Protein AF-A0A480BTX8-F1 (afdb_monomer_lite)

pLDDT: mean 80.26, std 16.27, range [34.62, 94.62]

Sequence (151 aa):
GHALRQLVEQDDPASALALDLAGGAPLRARDLLAQDVGAVWQTVCQGLAGLLGGASDPLSLARECVKLPPDTLATTLHGWLRQALRRASGQPGDTAVAAAAPARLQAFAQELDQFLRLQEHPLARELALQRLFYPLWAGNTTPFSAKPEQS

Secondary structure (DSSP, 8-state):
--HHHHTSSS--HHHHHHHHHTTT-HHHHHHHHTTTHHHHHHHHHHHHHHHHHTSS-HHHHHHHHTTS-HHHHHHHHHHHHHHHHHHHTT-S--HHHHHS-HHHHHHHHHHHHHHHHHTT-HHHHHHHHHHHHHHHHHTTS----------

Foldseek 3Di:
DPVVVVLVPPPDVLLVVLCVLVVNDNVSSVVLVVQVLVVLLVLVVVQLLCLLVVNHAQLVSLVVLLPGDLVSNLSSLVSVLVVLVVVCVPDDDDVSSVPPDPVLSVLLVVLSVVLVVCVVPSVCNSVSSSSSSCSSNVVPPDPPPPDPPDD

Structure (mmCIF, N/CA/C/O backbone):
data_AF-A0A480BTX8-F1
#
_entry.id   AF-A0A480BTX8-F1
#
loop_
_atom_site.group_PDB
_atom_site.id
_atom_site.type_symbol
_atom_site.label_atom_id
_atom_site.label_alt_id
_atom_site.label_comp_id
_atom_site.label_asym_id
_atom_site.label_entity_id
_atom_site.label_seq_id
_atom_site.pdbx_PDB_ins_code
_atom_site.Cartn_x
_atom_site.Cartn_y
_atom_site.Cartn_z
_atom_site.occupancy
_atom_site.B_iso_or_equiv
_atom_site.auth_seq_id
_atom_site.auth_comp_id
_atom_site.auth_asym_id
_atom_site.auth_atom_id
_atom_site.pdbx_PDB_model_num
ATOM 1 N N . GLY A 1 1 ? -0.916 -1.500 -35.949 1.00 45.34 1 GLY A N 1
ATOM 2 C CA . GLY A 1 1 ? -2.356 -1.413 -35.632 1.00 45.34 1 GLY A CA 1
ATOM 3 C C . GLY A 1 1 ? -2.975 -2.703 -35.106 1.00 45.34 1 GLY A C 1
ATOM 4 O O . GLY A 1 1 ? -3.926 -2.600 -34.351 1.00 45.34 1 GLY A O 1
ATOM 5 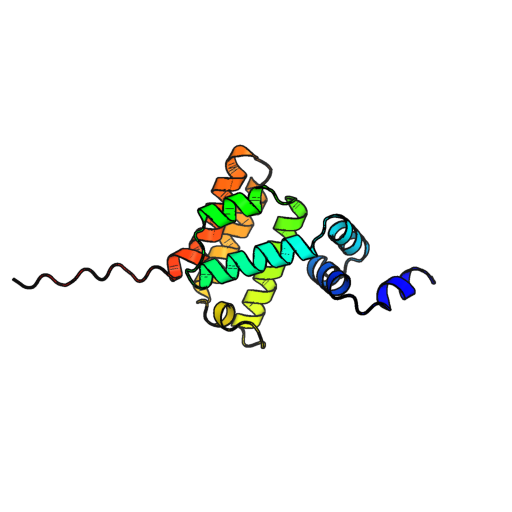N N . HIS A 1 2 ? -2.469 -3.897 -35.449 1.00 34.62 2 HIS A N 1
ATOM 6 C CA . HIS A 1 2 ? -3.099 -5.167 -35.040 1.00 34.62 2 HIS A CA 1
ATOM 7 C C . HIS A 1 2 ? -2.589 -5.768 -33.716 1.00 34.62 2 HIS A C 1
ATOM 9 O O . HIS A 1 2 ? -3.377 -6.355 -32.985 1.00 34.62 2 HIS A O 1
ATOM 15 N N . ALA A 1 3 ? -1.320 -5.555 -33.348 1.00 46.22 3 ALA A N 1
ATOM 16 C CA . ALA A 1 3 ? -0.750 -6.105 -32.109 1.00 46.22 3 ALA A CA 1
ATOM 17 C C . ALA A 1 3 ? -1.305 -5.458 -30.822 1.00 46.22 3 ALA A C 1
ATOM 19 O O . ALA A 1 3 ? -1.362 -6.098 -29.780 1.00 46.22 3 ALA A O 1
ATOM 20 N N . LEU A 1 4 ? -1.757 -4.198 -30.896 1.00 46.84 4 LEU A N 1
ATOM 21 C CA . LEU A 1 4 ? -2.313 -3.487 -29.737 1.00 46.84 4 LEU A CA 1
ATOM 22 C C . LEU A 1 4 ? -3.716 -3.987 -29.356 1.00 46.84 4 LEU A C 1
ATOM 24 O O . LEU A 1 4 ? -4.131 -3.821 -28.218 1.00 46.84 4 LEU A O 1
ATOM 28 N N . ARG A 1 5 ? -4.442 -4.585 -30.311 1.00 43.38 5 ARG A N 1
ATOM 29 C CA . ARG A 1 5 ? -5.804 -5.093 -30.101 1.00 43.38 5 ARG A CA 1
ATOM 30 C C . ARG A 1 5 ? -5.802 -6.472 -29.437 1.00 43.38 5 ARG A C 1
ATOM 32 O O . ARG A 1 5 ? -6.635 -6.719 -28.581 1.00 43.38 5 ARG A O 1
ATOM 39 N N . GLN A 1 6 ? -4.810 -7.310 -29.743 1.00 42.66 6 GLN A N 1
ATOM 40 C CA . GLN A 1 6 ? -4.695 -8.647 -29.149 1.00 42.66 6 GLN A CA 1
ATOM 41 C C . GLN A 1 6 ? -4.224 -8.645 -27.687 1.00 42.66 6 GLN A C 1
ATOM 43 O O . GLN A 1 6 ? -4.546 -9.570 -26.955 1.00 42.66 6 GLN A O 1
ATOM 48 N N . LEU A 1 7 ? -3.532 -7.594 -27.232 1.00 46.31 7 LEU A N 1
ATOM 49 C CA . LEU A 1 7 ? -3.213 -7.401 -25.807 1.00 46.31 7 LEU A CA 1
ATOM 50 C C . LEU A 1 7 ? -4.441 -7.031 -24.956 1.00 46.31 7 LEU A C 1
ATOM 52 O O . LEU A 1 7 ? -4.367 -7.085 -23.736 1.00 46.31 7 LEU A O 1
ATOM 56 N N . VAL A 1 8 ? -5.553 -6.640 -25.590 1.00 46.44 8 VAL A N 1
ATOM 57 C CA . VAL A 1 8 ? -6.795 -6.203 -24.927 1.00 46.44 8 VAL A CA 1
ATOM 58 C C . VAL A 1 8 ? -7.873 -7.303 -24.945 1.00 46.44 8 VAL A C 1
ATOM 60 O O . VAL A 1 8 ? -8.887 -7.172 -24.272 1.00 46.44 8 VAL A O 1
ATOM 63 N N . GLU A 1 9 ? -7.663 -8.406 -25.674 1.00 43.12 9 GLU A N 1
ATOM 64 C CA . GLU A 1 9 ? -8.647 -9.495 -25.837 1.00 43.12 9 GLU A CA 1
ATOM 65 C C . GLU A 1 9 ? -8.430 -10.706 -24.914 1.00 43.12 9 GLU A C 1
ATOM 67 O O . GLU A 1 9 ? -9.194 -11.668 -24.980 1.00 43.12 9 GLU A O 1
ATOM 72 N N . GLN A 1 10 ? -7.441 -10.671 -24.020 1.00 48.19 10 GLN A N 1
ATOM 73 C CA . GLN A 1 10 ? -7.417 -11.589 -22.884 1.00 48.19 10 GLN A CA 1
ATOM 74 C C . GLN A 1 10 ? -7.996 -10.859 -21.678 1.00 48.19 10 GLN A C 1
ATOM 76 O O . GLN A 1 10 ? -7.445 -9.853 -21.237 1.00 48.19 10 GLN A O 1
ATOM 81 N N . ASP A 1 11 ? -9.111 -11.374 -21.163 1.00 61.31 11 ASP A N 1
ATOM 82 C CA . ASP A 1 11 ? -9.719 -11.020 -19.875 1.00 61.31 11 ASP A CA 1
ATOM 83 C C . ASP A 1 11 ? -8.800 -11.484 -18.726 1.00 61.31 11 ASP A C 1
ATOM 85 O O . ASP A 1 11 ? -9.147 -12.312 -17.888 1.00 61.31 11 ASP A O 1
ATOM 89 N N . ASP A 1 12 ? -7.541 -11.050 -18.782 1.00 79.69 12 ASP A N 1
ATOM 90 C CA . ASP A 1 12 ? -6.505 -11.381 -17.828 1.00 79.69 12 ASP A CA 1
ATOM 91 C C . ASP A 1 12 ? -6.574 -10.361 -16.681 1.00 79.69 12 ASP A C 1
ATOM 93 O O . ASP A 1 12 ? -6.312 -9.165 -16.883 1.00 79.69 12 ASP A O 1
ATOM 97 N N . PRO A 1 13 ? -6.924 -10.798 -15.459 1.00 82.56 13 PRO A N 1
ATOM 98 C CA . PRO A 1 13 ? -7.100 -9.896 -14.328 1.00 82.56 13 PRO A CA 1
ATOM 99 C C . PRO A 1 13 ? -5.804 -9.161 -13.963 1.00 82.56 13 PRO A C 1
ATOM 101 O O . PRO A 1 13 ? -5.864 -8.039 -13.454 1.00 82.56 13 PRO A O 1
ATOM 104 N N . ALA A 1 14 ? -4.633 -9.745 -14.249 1.00 85.88 14 ALA A N 1
ATOM 105 C CA . ALA A 1 14 ? -3.346 -9.095 -14.017 1.00 85.88 14 ALA A CA 1
ATOM 106 C C . ALA A 1 14 ? -3.117 -7.924 -14.985 1.00 85.88 14 ALA A C 1
ATOM 108 O O . ALA A 1 14 ? -2.674 -6.855 -14.562 1.00 85.88 14 ALA A O 1
ATOM 109 N N . SER A 1 15 ? -3.487 -8.076 -16.257 1.00 86.75 15 SER A N 1
ATOM 110 C CA . SER A 1 15 ? -3.420 -7.016 -17.268 1.00 86.75 15 SER A CA 1
ATOM 111 C C . SER A 1 15 ? -4.378 -5.859 -16.965 1.00 86.75 15 SER A C 1
ATOM 113 O O . SER A 1 15 ? -3.984 -4.691 -17.043 1.00 86.75 15 SER A O 1
ATOM 115 N N . ALA A 1 16 ? -5.609 -6.163 -16.539 1.00 89.31 16 ALA A N 1
ATOM 116 C CA . ALA A 1 16 ? -6.569 -5.153 -16.091 1.00 89.31 16 ALA A CA 1
ATOM 117 C C . ALA A 1 16 ? -6.068 -4.386 -14.851 1.00 89.31 16 ALA A C 1
ATOM 119 O O . ALA A 1 16 ? -6.131 -3.153 -14.811 1.00 89.31 16 ALA A O 1
ATOM 120 N N . LEU A 1 17 ? -5.512 -5.099 -13.864 1.00 88.81 17 LEU A N 1
ATOM 121 C CA . LEU A 1 17 ? -4.896 -4.501 -12.679 1.00 88.81 17 LEU A CA 1
ATOM 122 C C . LEU A 1 17 ? -3.715 -3.599 -13.055 1.00 88.81 17 LEU A C 1
ATOM 124 O O . LEU A 1 17 ? -3.653 -2.451 -12.615 1.00 88.81 17 LEU A O 1
ATOM 128 N N . ALA A 1 18 ? -2.791 -4.093 -13.880 1.00 90.94 18 ALA A N 1
ATOM 129 C CA . ALA A 1 18 ? -1.621 -3.337 -14.310 1.00 90.94 18 ALA A CA 1
ATOM 130 C C . ALA A 1 18 ? -2.021 -2.045 -15.035 1.00 90.94 18 ALA A C 1
ATOM 132 O O . ALA A 1 18 ? -1.411 -0.999 -14.809 1.00 90.94 18 ALA A O 1
ATOM 133 N N . LEU A 1 19 ? -3.076 -2.088 -15.855 1.00 89.38 19 LEU A N 1
ATOM 134 C CA . LEU A 1 19 ? -3.596 -0.913 -16.547 1.00 89.38 19 LEU A CA 1
ATOM 135 C C . LEU A 1 19 ? -4.257 0.093 -15.590 1.00 89.38 19 LEU A C 1
ATOM 137 O O . LEU A 1 19 ? -4.003 1.292 -15.718 1.00 89.38 19 LEU A O 1
ATOM 141 N N . ASP A 1 20 ? -5.048 -0.362 -14.610 1.00 90.31 20 ASP A N 1
ATOM 142 C CA . ASP A 1 20 ? -5.627 0.527 -13.586 1.00 90.31 20 ASP A CA 1
ATOM 143 C C . ASP A 1 20 ? -4.539 1.191 -12.729 1.00 90.31 20 ASP A C 1
ATOM 145 O O . ASP A 1 20 ? -4.612 2.390 -12.436 1.00 90.31 20 ASP A O 1
ATOM 149 N N . LEU A 1 21 ? -3.514 0.432 -12.335 1.00 89.31 21 LEU A N 1
ATOM 150 C CA . LEU A 1 21 ? -2.374 0.928 -11.560 1.00 89.31 21 LEU A CA 1
ATOM 151 C C . LEU A 1 21 ? -1.501 1.897 -12.364 1.00 89.31 21 LEU A C 1
ATOM 153 O O . LEU A 1 21 ? -1.012 2.888 -11.824 1.00 89.31 21 LEU A O 1
ATOM 157 N N . ALA A 1 22 ? -1.355 1.662 -13.667 1.00 89.00 22 ALA A N 1
ATOM 158 C CA . ALA A 1 22 ? -0.661 2.560 -14.583 1.00 89.00 22 ALA A CA 1
ATOM 159 C C . ALA A 1 22 ? -1.482 3.805 -14.974 1.00 89.00 22 ALA A C 1
ATOM 161 O O . ALA A 1 22 ? -1.001 4.615 -15.768 1.00 89.00 22 ALA A O 1
ATOM 162 N N . GLY A 1 23 ? -2.715 3.961 -14.476 1.00 85.75 23 GLY A N 1
ATOM 163 C CA . GLY A 1 23 ? -3.591 5.078 -14.840 1.00 85.75 23 GLY A CA 1
ATOM 164 C C . GLY A 1 23 ? -4.000 5.072 -16.317 1.00 85.75 23 GLY A C 1
ATOM 165 O O . GLY A 1 23 ? -4.184 6.132 -16.907 1.00 85.75 23 GLY A O 1
ATOM 166 N N . GLY A 1 24 ? -4.093 3.891 -16.933 1.00 85.88 24 GLY A N 1
ATOM 167 C CA . GLY A 1 24 ? -4.428 3.728 -18.347 1.00 85.88 24 GLY A CA 1
ATOM 168 C C . GLY A 1 24 ? -3.240 3.812 -19.310 1.00 85.88 24 GLY A C 1
ATOM 169 O O . GLY A 1 24 ? -3.449 3.698 -20.514 1.00 85.88 24 GLY A O 1
ATOM 170 N N . ALA A 1 25 ? -2.003 3.984 -18.824 1.00 88.69 25 ALA A N 1
ATOM 171 C CA . ALA A 1 25 ? -0.805 4.047 -19.666 1.00 88.69 25 ALA A CA 1
ATOM 172 C C . ALA A 1 25 ? -0.305 2.634 -20.064 1.00 88.69 25 ALA A C 1
ATOM 174 O O . ALA A 1 25 ? 0.273 1.941 -19.222 1.00 88.69 25 ALA A O 1
ATOM 175 N N . PRO A 1 26 ? -0.434 2.194 -21.336 1.00 87.25 26 PRO A N 1
ATOM 176 C CA . PRO A 1 26 ? -0.189 0.793 -21.705 1.00 87.25 26 PRO A CA 1
ATOM 177 C C . PRO A 1 26 ? 1.278 0.361 -21.596 1.00 87.25 26 PRO A C 1
ATOM 179 O O . PRO A 1 26 ? 1.566 -0.769 -21.214 1.00 87.25 26 PRO A O 1
ATOM 182 N N . LEU A 1 27 ? 2.219 1.259 -21.910 1.00 89.56 27 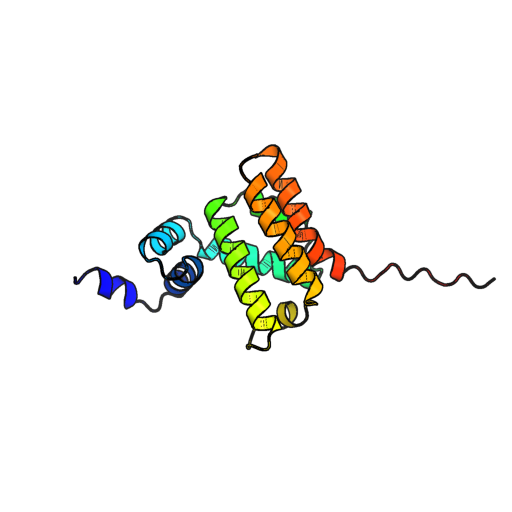LEU A N 1
ATOM 183 C CA . LEU A 1 27 ? 3.653 0.967 -21.789 1.00 89.56 27 LEU A CA 1
ATOM 184 C C . LEU A 1 27 ? 4.045 0.738 -20.327 1.00 89.56 27 LEU A C 1
ATOM 186 O O . LEU A 1 27 ? 4.675 -0.264 -20.011 1.00 89.56 27 LEU A O 1
ATOM 190 N N . ARG A 1 28 ? 3.566 1.605 -19.431 1.00 88.56 28 ARG A N 1
ATOM 191 C CA . ARG A 1 28 ? 3.785 1.469 -17.990 1.00 88.56 28 ARG A CA 1
ATOM 192 C C . ARG A 1 28 ? 3.114 0.211 -17.429 1.00 88.56 28 ARG A C 1
ATOM 194 O O . ARG A 1 28 ? 3.702 -0.456 -16.590 1.00 88.56 28 ARG A O 1
ATOM 201 N N . ALA A 1 29 ? 1.920 -0.145 -17.908 1.00 88.94 29 ALA A N 1
ATOM 202 C CA . ALA A 1 29 ? 1.255 -1.393 -17.525 1.00 88.94 29 ALA A CA 1
ATOM 203 C C . ALA A 1 29 ? 2.097 -2.625 -17.901 1.00 88.94 29 ALA A C 1
ATOM 205 O O . ALA A 1 29 ? 2.256 -3.536 -17.092 1.00 88.94 29 ALA A O 1
ATOM 206 N N . ARG A 1 30 ? 2.708 -2.626 -19.091 1.00 90.25 30 ARG A N 1
ATOM 207 C CA . ARG A 1 30 ? 3.628 -3.691 -19.513 1.00 90.25 30 ARG A CA 1
ATOM 208 C C . ARG A 1 30 ? 4.862 -3.783 -18.609 1.00 90.25 30 ARG A C 1
ATOM 210 O O . ARG A 1 30 ? 5.258 -4.887 -18.248 1.00 90.25 30 ARG A O 1
ATOM 217 N N . ASP A 1 31 ? 5.438 -2.646 -18.222 1.00 92.12 31 ASP A N 1
ATOM 218 C CA . ASP A 1 31 ? 6.603 -2.610 -17.326 1.00 92.12 31 ASP A CA 1
ATOM 219 C C . ASP A 1 31 ? 6.265 -3.115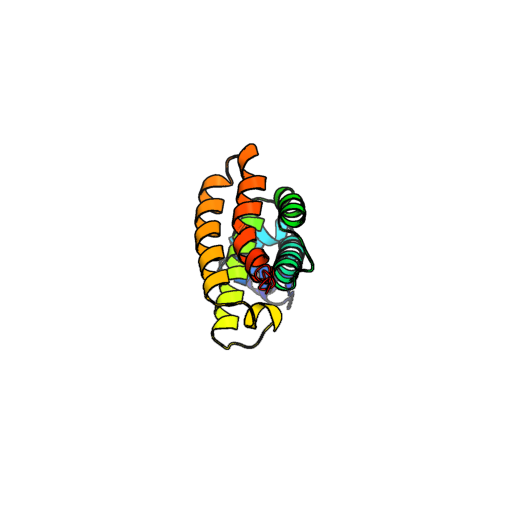 -15.910 1.00 92.12 31 ASP A C 1
ATOM 221 O O . ASP A 1 31 ? 7.109 -3.717 -15.248 1.00 92.12 31 ASP A O 1
ATOM 225 N N . LEU A 1 32 ? 5.025 -2.913 -15.449 1.00 90.62 32 LEU A N 1
ATOM 226 C CA . LEU A 1 32 ? 4.516 -3.462 -14.186 1.00 90.62 32 LEU A CA 1
ATOM 227 C C . LEU A 1 32 ? 4.280 -4.978 -14.266 1.00 90.62 32 LEU A C 1
ATOM 229 O O . LEU A 1 32 ? 4.611 -5.699 -13.328 1.00 90.62 32 LEU A O 1
ATOM 233 N N . LEU A 1 33 ? 3.750 -5.480 -15.386 1.00 91.44 33 LEU A N 1
ATOM 234 C CA . LEU A 1 33 ? 3.589 -6.923 -15.609 1.00 91.44 33 LEU A CA 1
ATOM 235 C C . LEU A 1 33 ? 4.940 -7.649 -15.600 1.00 91.44 33 LEU A C 1
ATOM 237 O O . LEU A 1 33 ? 5.059 -8.714 -15.003 1.00 91.44 33 LEU A O 1
ATOM 241 N N . ALA A 1 34 ? 5.976 -7.043 -16.188 1.00 91.56 34 ALA A N 1
ATOM 242 C CA . ALA A 1 34 ? 7.337 -7.581 -16.156 1.00 91.56 34 ALA A CA 1
ATOM 243 C C . ALA A 1 34 ? 7.936 -7.664 -14.735 1.00 91.56 34 ALA A C 1
ATOM 245 O O . ALA A 1 34 ? 8.898 -8.398 -14.522 1.00 91.56 34 ALA A O 1
ATOM 246 N N . GLN A 1 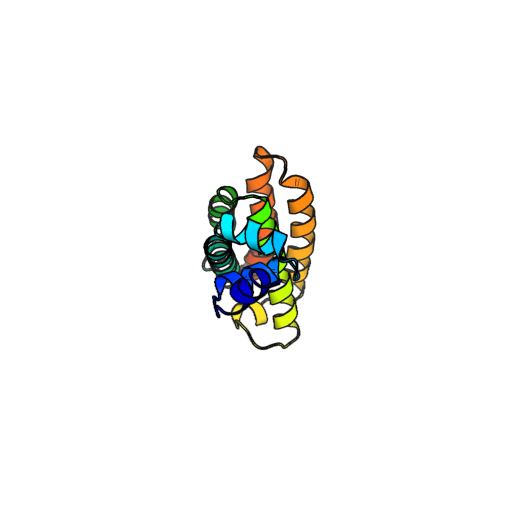35 ? 7.374 -6.925 -13.774 1.00 89.75 35 GLN A N 1
ATOM 247 C CA . GLN A 1 35 ? 7.792 -6.889 -12.369 1.00 89.75 35 GLN A CA 1
ATOM 248 C C . GLN A 1 35 ? 6.864 -7.684 -11.437 1.00 89.75 35 GLN A C 1
ATOM 250 O O . GLN A 1 35 ? 6.949 -7.526 -10.221 1.00 89.75 35 GLN A O 1
ATOM 255 N N . ASP A 1 36 ? 5.975 -8.511 -11.993 1.00 89.62 36 ASP A N 1
ATOM 256 C CA . ASP A 1 36 ? 4.989 -9.297 -11.243 1.00 89.62 36 ASP A CA 1
ATOM 257 C C . ASP A 1 36 ? 4.145 -8.444 -10.276 1.00 89.62 36 ASP A C 1
ATOM 259 O O . ASP A 1 36 ? 3.987 -8.717 -9.081 1.00 89.62 36 ASP A O 1
ATOM 263 N N . VAL A 1 37 ? 3.578 -7.356 -10.811 1.00 91.44 37 VAL A N 1
ATOM 264 C CA . VAL A 1 37 ? 2.706 -6.449 -10.049 1.00 91.44 37 VAL A CA 1
ATOM 265 C C . VAL A 1 37 ? 1.529 -7.168 -9.379 1.00 91.44 37 VAL A C 1
ATOM 267 O O . VAL A 1 37 ? 1.043 -6.700 -8.353 1.00 91.44 37 VAL A O 1
ATOM 270 N N . GLY A 1 38 ? 1.088 -8.315 -9.908 1.00 91.06 38 GLY A N 1
ATOM 271 C CA . GLY A 1 38 ? 0.045 -9.142 -9.301 1.00 91.06 38 GLY A CA 1
ATOM 272 C C . GLY A 1 38 ? 0.452 -9.684 -7.929 1.00 91.06 38 GLY A C 1
ATOM 273 O O . GLY A 1 38 ? -0.289 -9.508 -6.959 1.00 91.06 38 GLY A O 1
ATOM 274 N N . ALA A 1 39 ? 1.645 -10.275 -7.817 1.00 90.88 39 ALA A N 1
ATOM 275 C CA . ALA A 1 39 ? 2.168 -10.771 -6.544 1.00 90.88 39 ALA A CA 1
ATOM 276 C C . ALA A 1 39 ? 2.419 -9.633 -5.537 1.00 90.88 39 ALA A C 1
ATOM 278 O O . ALA A 1 39 ? 2.079 -9.749 -4.352 1.00 90.88 39 ALA A O 1
ATOM 279 N N . VAL A 1 40 ? 2.948 -8.497 -6.013 1.00 93.06 40 VAL A N 1
ATOM 280 C CA . VAL A 1 40 ? 3.144 -7.294 -5.183 1.00 93.06 40 VAL A CA 1
ATOM 281 C C . VAL A 1 40 ? 1.800 -6.773 -4.668 1.00 93.06 40 VAL A C 1
ATOM 283 O O . VAL A 1 40 ? 1.656 -6.500 -3.476 1.00 93.06 40 VAL A O 1
ATOM 286 N N . TRP A 1 41 ? 0.794 -6.695 -5.539 1.00 93.94 41 TRP A N 1
ATOM 287 C CA . TRP A 1 41 ? -0.560 -6.274 -5.192 1.00 93.94 41 TRP A CA 1
ATOM 288 C C . TRP A 1 41 ? -1.195 -7.162 -4.126 1.00 93.94 41 TRP A C 1
ATOM 290 O O . TRP A 1 41 ? -1.733 -6.638 -3.149 1.00 93.94 41 TRP A O 1
ATOM 300 N N . GLN A 1 42 ? -1.103 -8.486 -4.271 1.00 91.75 42 GLN A N 1
ATOM 301 C CA . GLN A 1 42 ? -1.629 -9.429 -3.282 1.00 91.75 42 GLN A CA 1
ATOM 302 C C . GLN A 1 42 ? -0.955 -9.251 -1.919 1.00 91.75 42 GLN A C 1
ATOM 304 O O . GLN A 1 42 ? -1.649 -9.097 -0.914 1.00 91.75 42 GLN A O 1
ATOM 309 N N . THR A 1 43 ? 0.379 -9.187 -1.902 1.00 92.38 43 THR A N 1
ATOM 310 C CA . THR A 1 43 ? 1.172 -8.990 -0.678 1.00 92.38 43 THR A CA 1
ATOM 311 C C . THR A 1 43 ? 0.770 -7.708 0.048 1.00 92.38 43 THR A C 1
ATOM 313 O O . THR A 1 43 ? 0.479 -7.723 1.245 1.00 92.38 43 THR A O 1
ATOM 316 N N . VAL A 1 44 ? 0.701 -6.593 -0.686 1.00 92.69 44 VAL A N 1
ATOM 317 C CA . VAL A 1 44 ? 0.344 -5.287 -0.123 1.00 92.69 44 VAL A CA 1
ATOM 318 C C . VAL A 1 44 ? -1.101 -5.288 0.374 1.00 92.69 44 VAL A C 1
ATOM 320 O O . VAL A 1 44 ? -1.351 -4.885 1.506 1.00 92.69 44 VAL A O 1
ATOM 323 N N . CYS A 1 45 ? -2.059 -5.774 -0.418 1.00 91.31 45 CYS A N 1
ATOM 324 C CA . CYS A 1 45 ? -3.466 -5.785 -0.012 1.00 91.31 45 CYS A CA 1
ATOM 325 C C . CYS A 1 45 ? -3.701 -6.643 1.232 1.00 91.31 45 CYS A C 1
ATOM 327 O O . CYS A 1 45 ? -4.376 -6.190 2.155 1.00 91.31 45 CYS A O 1
ATOM 329 N N . GLN A 1 46 ? -3.125 -7.847 1.275 1.00 90.88 46 GLN A N 1
ATOM 330 C CA . GLN A 1 46 ? -3.250 -8.743 2.420 1.00 90.88 46 GLN A CA 1
ATOM 331 C C . GLN A 1 46 ? -2.621 -8.132 3.674 1.00 90.88 46 GLN A C 1
ATOM 333 O O . GLN A 1 46 ? -3.245 -8.132 4.733 1.00 90.88 46 GLN A O 1
ATOM 338 N N . GLY A 1 47 ? -1.418 -7.566 3.553 1.00 91.75 47 GLY A N 1
ATOM 339 C CA . GLY A 1 47 ? -0.734 -6.918 4.667 1.00 91.75 47 GLY A CA 1
ATOM 340 C C . GLY A 1 47 ? -1.509 -5.725 5.221 1.00 91.75 47 GLY A C 1
ATOM 341 O O . GLY A 1 47 ? -1.725 -5.630 6.427 1.00 91.75 47 GLY A O 1
ATOM 342 N N . LEU A 1 48 ? -1.983 -4.832 4.349 1.00 92.81 48 LEU A N 1
ATOM 343 C CA . LEU A 1 48 ? -2.737 -3.644 4.757 1.00 92.81 48 LEU A CA 1
ATOM 344 C C . LEU A 1 48 ? -4.106 -4.002 5.357 1.00 92.81 48 LEU A C 1
ATOM 346 O O . LEU A 1 48 ? -4.512 -3.394 6.348 1.00 92.81 48 LEU A O 1
ATOM 350 N N . ALA A 1 49 ? -4.796 -5.011 4.814 1.00 88.81 49 ALA A N 1
ATOM 351 C CA . ALA A 1 49 ? -6.012 -5.549 5.422 1.00 88.81 49 ALA A CA 1
ATOM 352 C C . ALA A 1 49 ? -5.723 -6.175 6.797 1.00 88.81 49 ALA A C 1
ATOM 354 O O . ALA A 1 49 ? -6.477 -5.958 7.743 1.00 88.81 49 ALA A O 1
ATOM 355 N N . GLY A 1 50 ? -4.597 -6.879 6.938 1.00 89.31 50 GLY A N 1
ATOM 356 C CA . GLY A 1 50 ? -4.120 -7.417 8.210 1.00 89.31 50 GLY A CA 1
ATOM 357 C C . GLY A 1 50 ? -3.849 -6.332 9.255 1.00 89.31 50 GLY A C 1
ATOM 358 O O . GLY A 1 50 ? -4.255 -6.494 10.404 1.00 89.31 50 GLY A O 1
ATOM 359 N N . LEU A 1 51 ? -3.249 -5.198 8.874 1.00 90.38 51 LEU A N 1
ATOM 360 C CA . LEU A 1 51 ? -3.053 -4.051 9.775 1.00 90.38 51 LEU A CA 1
ATOM 361 C C . LEU A 1 51 ? -4.390 -3.454 10.230 1.00 90.38 51 LEU A C 1
ATOM 363 O O . LEU A 1 51 ? -4.600 -3.238 11.424 1.00 90.38 51 LEU A O 1
ATOM 367 N N . LEU A 1 52 ? -5.312 -3.244 9.287 1.00 87.81 52 LEU A N 1
ATOM 368 C CA . LEU A 1 52 ? -6.657 -2.733 9.566 1.00 87.81 52 LEU A CA 1
ATOM 369 C C . LEU A 1 52 ? -7.503 -3.704 10.401 1.00 87.81 52 LEU A C 1
ATOM 371 O O . LEU A 1 52 ? -8.375 -3.266 11.145 1.00 87.81 52 LEU A O 1
ATOM 375 N N . GLY A 1 53 ? -7.250 -5.009 10.298 1.00 84.75 53 GLY A N 1
ATOM 376 C CA . GLY A 1 53 ? -7.889 -6.058 11.096 1.00 84.75 53 GLY A CA 1
ATOM 377 C C . GLY A 1 53 ? -7.163 -6.390 12.405 1.00 84.75 53 GLY A C 1
ATOM 378 O O . GLY A 1 53 ? -7.698 -7.136 13.217 1.00 84.75 53 GLY A O 1
ATOM 379 N N . GLY A 1 54 ? -5.965 -5.840 12.641 1.00 84.44 54 GLY A N 1
ATOM 380 C CA . GLY A 1 54 ? -5.136 -6.133 13.819 1.00 84.44 54 GLY A CA 1
ATOM 381 C C . GLY A 1 54 ? -4.464 -7.511 13.786 1.00 84.44 54 GLY A C 1
ATOM 382 O O . GLY A 1 54 ? -3.914 -7.946 14.791 1.00 84.44 54 GLY A O 1
ATOM 383 N N . ALA A 1 55 ? -4.503 -8.195 12.641 1.00 85.88 55 ALA A N 1
ATOM 384 C CA . ALA A 1 55 ? -3.909 -9.512 12.415 1.00 85.88 55 ALA A CA 1
ATOM 385 C C . ALA A 1 55 ? -2.445 -9.443 11.943 1.00 85.88 55 ALA A C 1
ATOM 387 O O . ALA A 1 55 ? -1.784 -10.472 11.812 1.00 85.88 55 ALA A O 1
ATOM 388 N N . SER A 1 56 ? -1.932 -8.247 11.651 1.00 87.88 56 SER A N 1
ATOM 389 C CA . SER A 1 56 ? -0.544 -8.023 11.237 1.00 87.88 56 SER A CA 1
ATOM 390 C C . SER A 1 56 ? 0.062 -6.854 12.001 1.00 87.88 56 SER A C 1
ATOM 392 O O . SER A 1 56 ? -0.642 -5.906 12.352 1.00 87.88 56 SER A O 1
ATOM 394 N N . ASP A 1 57 ? 1.370 -6.916 12.251 1.00 89.25 57 ASP A N 1
ATOM 395 C CA . ASP A 1 57 ? 2.131 -5.817 12.835 1.00 89.25 57 ASP A CA 1
ATOM 396 C C . ASP A 1 57 ? 2.868 -4.997 11.748 1.00 89.25 57 ASP A C 1
ATOM 398 O O . ASP A 1 57 ? 3.261 -5.545 10.709 1.00 89.25 57 ASP A O 1
ATOM 402 N N . PRO A 1 58 ? 3.074 -3.681 11.958 1.00 90.94 58 PRO A N 1
ATOM 403 C CA . PRO A 1 58 ? 3.712 -2.805 10.972 1.00 90.94 58 PRO A CA 1
ATOM 404 C C . PRO A 1 58 ? 5.147 -3.196 10.615 1.00 90.94 58 PRO A C 1
ATOM 406 O O . PRO A 1 58 ? 5.579 -2.963 9.486 1.00 90.94 58 PRO A O 1
ATOM 409 N N . LEU A 1 59 ? 5.896 -3.765 11.565 1.00 91.88 59 LEU A N 1
ATOM 410 C CA . LEU A 1 59 ? 7.305 -4.104 11.382 1.00 91.88 59 LEU A CA 1
ATOM 411 C C . LEU A 1 59 ? 7.461 -5.313 10.458 1.00 91.88 59 LEU A C 1
ATOM 413 O O . LEU A 1 59 ? 8.260 -5.268 9.522 1.00 91.88 59 LEU A O 1
ATOM 417 N N . SER A 1 60 ? 6.677 -6.367 10.677 1.00 91.50 60 SER A N 1
ATOM 418 C CA . SER A 1 60 ? 6.663 -7.543 9.809 1.00 91.50 60 SER A CA 1
ATOM 419 C C . SER A 1 60 ? 6.262 -7.170 8.385 1.00 91.50 60 SER A C 1
ATOM 421 O O . SER A 1 60 ? 6.954 -7.551 7.443 1.00 91.50 60 SER A O 1
ATOM 423 N N . LEU A 1 61 ? 5.220 -6.345 8.207 1.00 93.19 61 LEU A N 1
ATOM 424 C CA . LEU A 1 61 ? 4.837 -5.893 6.867 1.00 93.19 61 LEU A CA 1
ATOM 425 C C . LEU A 1 61 ? 5.920 -5.019 6.213 1.00 93.19 61 LEU A C 1
ATOM 427 O O . LEU A 1 61 ? 6.189 -5.168 5.024 1.00 93.19 61 LEU A O 1
ATOM 431 N N . ALA A 1 62 ? 6.576 -4.131 6.966 1.00 93.00 62 ALA A N 1
ATOM 432 C CA . ALA A 1 62 ? 7.680 -3.319 6.449 1.00 93.00 62 ALA A CA 1
ATOM 433 C C . ALA A 1 62 ? 8.847 -4.175 5.937 1.00 93.00 62 ALA A C 1
ATOM 435 O O . ALA A 1 62 ? 9.384 -3.892 4.864 1.00 93.00 62 ALA A O 1
ATOM 436 N N . ARG A 1 63 ? 9.193 -5.249 6.653 1.00 92.25 63 ARG A N 1
ATOM 437 C CA . ARG A 1 63 ? 10.243 -6.199 6.252 1.00 92.25 63 ARG A CA 1
ATOM 438 C C . ARG A 1 63 ? 9.890 -7.005 5.008 1.00 92.25 63 ARG A C 1
ATOM 440 O O . ARG A 1 63 ? 10.784 -7.331 4.234 1.00 92.25 63 ARG A O 1
ATOM 447 N N . GLU A 1 64 ? 8.620 -7.322 4.791 1.00 92.50 64 GLU A N 1
ATOM 448 C CA . GLU A 1 64 ? 8.196 -7.949 3.536 1.00 92.50 64 GLU A CA 1
ATOM 449 C C . GLU A 1 64 ? 8.225 -6.936 2.387 1.00 92.50 64 GLU A C 1
ATOM 451 O O . GLU A 1 64 ? 8.820 -7.189 1.341 1.00 92.50 64 GLU A O 1
ATOM 456 N N . CYS A 1 65 ? 7.695 -5.733 2.609 1.00 91.75 65 CYS A N 1
ATOM 457 C CA . CYS A 1 65 ? 7.633 -4.682 1.597 1.00 91.75 65 CYS A CA 1
ATOM 458 C C . CYS A 1 65 ? 9.012 -4.148 1.170 1.00 91.75 65 CYS A C 1
ATOM 460 O O . CYS A 1 65 ? 9.180 -3.764 0.012 1.00 91.75 65 CYS A O 1
ATOM 462 N N . VAL A 1 66 ? 10.024 -4.134 2.047 1.00 91.31 66 VAL A N 1
ATOM 463 C CA . VAL A 1 66 ? 11.371 -3.649 1.683 1.00 91.31 66 VAL A CA 1
ATOM 464 C C . VAL A 1 66 ? 12.047 -4.531 0.625 1.00 91.31 66 VAL A C 1
ATOM 466 O O . VAL A 1 66 ? 12.871 -4.038 -0.145 1.00 91.31 66 VAL A O 1
ATOM 469 N N . LYS A 1 67 ? 11.661 -5.813 0.544 1.00 90.62 67 LYS A N 1
ATOM 470 C CA . LYS A 1 67 ? 12.170 -6.785 -0.439 1.00 90.62 67 LYS A CA 1
ATOM 471 C C . LYS A 1 67 ? 11.583 -6.572 -1.838 1.00 90.62 67 LYS A C 1
ATOM 473 O O . LYS A 1 67 ? 12.124 -7.091 -2.809 1.00 90.62 67 LYS A O 1
ATOM 478 N N . LEU A 1 68 ? 10.477 -5.834 -1.944 1.00 90.56 68 LEU A N 1
ATOM 479 C CA . LEU A 1 68 ? 9.749 -5.633 -3.195 1.00 90.56 68 LEU A CA 1
ATOM 480 C C . LEU A 1 68 ? 10.403 -4.534 -4.054 1.00 90.56 68 LEU A C 1
ATOM 482 O O . LEU A 1 68 ? 11.030 -3.616 -3.500 1.00 90.56 68 LEU A O 1
ATOM 486 N N . PRO A 1 69 ? 10.232 -4.564 -5.392 1.00 89.00 69 PRO A N 1
ATOM 487 C CA . PRO A 1 69 ? 10.715 -3.500 -6.268 1.00 89.00 69 PRO A CA 1
ATOM 488 C C . PRO A 1 69 ? 10.116 -2.142 -5.854 1.00 89.00 69 PRO A C 1
ATOM 490 O O . PRO A 1 69 ? 8.895 -2.052 -5.696 1.00 89.00 69 PRO A O 1
ATOM 493 N N . PRO A 1 70 ? 10.932 -1.089 -5.650 1.00 86.88 70 PRO A N 1
ATOM 494 C CA . PRO A 1 70 ? 10.476 0.173 -5.062 1.00 86.88 70 PRO A CA 1
ATOM 495 C C . PRO A 1 70 ? 9.396 0.865 -5.899 1.00 86.88 70 PRO A C 1
ATOM 497 O O . PRO A 1 70 ? 8.348 1.213 -5.359 1.00 86.88 70 PRO A O 1
ATOM 500 N N . ASP A 1 71 ? 9.586 0.973 -7.216 1.00 87.56 71 ASP A N 1
ATOM 501 C CA . ASP A 1 71 ? 8.617 1.621 -8.110 1.00 87.56 71 ASP A CA 1
ATOM 502 C C . ASP A 1 71 ? 7.279 0.875 -8.176 1.00 87.56 71 ASP A C 1
ATOM 504 O O . ASP A 1 71 ? 6.200 1.484 -8.180 1.00 87.56 71 ASP A O 1
ATOM 508 N N . THR A 1 72 ? 7.337 -0.459 -8.189 1.00 90.31 72 THR A N 1
ATOM 509 C CA . THR A 1 72 ? 6.140 -1.309 -8.200 1.00 90.31 72 THR A CA 1
ATOM 510 C C . THR A 1 72 ? 5.412 -1.228 -6.861 1.00 90.31 72 THR A C 1
ATOM 512 O O . THR A 1 72 ? 4.191 -1.076 -6.842 1.00 90.31 72 THR A O 1
ATOM 515 N N . LEU A 1 73 ? 6.136 -1.228 -5.737 1.00 92.75 73 LEU A N 1
ATOM 516 C CA . LEU A 1 73 ? 5.563 -1.025 -4.406 1.00 92.75 73 LEU A CA 1
ATOM 517 C C . LEU A 1 73 ? 4.885 0.346 -4.287 1.00 92.75 73 LEU A C 1
ATOM 519 O O . LEU A 1 73 ? 3.728 0.415 -3.881 1.00 92.75 73 LEU A O 1
ATOM 523 N N . ALA A 1 74 ? 5.567 1.424 -4.677 1.00 91.25 74 ALA A N 1
ATOM 524 C CA . ALA A 1 74 ? 5.025 2.782 -4.659 1.00 91.25 74 ALA A CA 1
ATOM 525 C C . ALA A 1 74 ? 3.730 2.891 -5.479 1.00 91.25 74 ALA A C 1
ATOM 527 O O . ALA A 1 74 ? 2.714 3.402 -5.000 1.00 91.25 74 ALA A O 1
ATOM 528 N N . THR A 1 75 ? 3.743 2.342 -6.697 1.00 92.31 75 THR A N 1
ATOM 529 C CA . THR A 1 75 ? 2.567 2.300 -7.577 1.00 92.31 75 THR A CA 1
ATOM 530 C C . THR A 1 75 ? 1.418 1.513 -6.933 1.00 92.31 75 THR A C 1
ATOM 532 O O . THR A 1 75 ? 0.266 1.951 -6.956 1.00 92.31 75 THR A O 1
ATOM 535 N N . THR A 1 76 ? 1.730 0.382 -6.301 1.00 93.88 76 THR A N 1
ATOM 536 C CA . THR A 1 76 ? 0.756 -0.486 -5.625 1.00 93.88 76 THR A CA 1
ATOM 537 C C . THR A 1 76 ? 0.128 0.202 -4.409 1.00 93.88 76 THR A C 1
ATOM 539 O O . THR A 1 76 ? -1.093 0.178 -4.261 1.00 93.88 76 THR A O 1
ATOM 542 N N . LEU A 1 77 ? 0.926 0.874 -3.572 1.00 94.62 77 LEU A N 1
ATOM 543 C CA . LEU A 1 77 ? 0.454 1.606 -2.389 1.00 94.62 77 LEU A CA 1
ATOM 544 C C . LEU A 1 77 ? -0.481 2.764 -2.769 1.00 94.62 77 LEU A C 1
ATOM 546 O O . LEU A 1 77 ? -1.543 2.927 -2.163 1.00 94.62 77 LEU A O 1
ATOM 550 N N . HIS A 1 78 ? -0.141 3.526 -3.814 1.00 92.62 78 HIS A N 1
ATOM 551 C CA . HIS A 1 78 ? -1.030 4.555 -4.360 1.00 92.62 78 HIS A CA 1
ATOM 552 C C . HIS A 1 78 ? -2.333 3.971 -4.911 1.00 92.62 78 HIS A C 1
ATOM 554 O O . HIS A 1 78 ? -3.418 4.494 -4.638 1.00 92.62 78 HIS A O 1
ATOM 560 N N . GLY A 1 79 ? -2.237 2.886 -5.684 1.00 91.38 79 GLY A N 1
ATOM 561 C CA . GLY A 1 79 ? -3.397 2.192 -6.237 1.00 91.38 79 GLY A CA 1
ATOM 562 C C . GLY A 1 79 ? -4.343 1.702 -5.145 1.00 91.38 79 GLY A C 1
ATOM 563 O O . GLY A 1 79 ? -5.553 1.938 -5.221 1.00 91.38 79 GLY A O 1
ATOM 564 N N . TRP A 1 80 ? -3.785 1.100 -4.094 1.00 92.62 80 TRP A N 1
ATOM 565 C CA . TRP A 1 80 ? -4.536 0.652 -2.929 1.00 92.62 80 TRP A CA 1
ATOM 566 C C . TRP A 1 80 ? -5.229 1.816 -2.218 1.00 92.62 80 TRP A C 1
ATOM 568 O O . TRP A 1 80 ? -6.438 1.749 -2.006 1.00 92.62 80 TRP A O 1
ATOM 578 N N . LEU A 1 81 ? -4.515 2.910 -1.923 1.00 92.12 81 LEU A N 1
ATOM 579 C CA . LEU A 1 81 ? -5.087 4.079 -1.243 1.00 92.12 81 LEU A CA 1
ATOM 580 C C . LEU A 1 81 ? -6.251 4.680 -2.040 1.00 92.12 81 LEU A C 1
ATOM 582 O O . LEU A 1 81 ? -7.318 4.949 -1.489 1.00 92.12 81 LEU A O 1
ATOM 586 N N . ARG A 1 82 ? -6.081 4.835 -3.356 1.00 89.25 82 ARG A N 1
ATOM 587 C CA . ARG A 1 82 ? -7.137 5.308 -4.260 1.00 89.25 82 ARG A CA 1
ATOM 588 C C . ARG A 1 82 ? -8.372 4.405 -4.193 1.00 89.25 82 ARG A C 1
ATOM 590 O O . ARG A 1 82 ? -9.495 4.904 -4.133 1.00 89.25 82 ARG A O 1
ATOM 597 N N . GLN A 1 83 ? -8.187 3.084 -4.195 1.00 87.00 83 GLN A N 1
ATOM 598 C CA . GLN A 1 83 ? -9.297 2.142 -4.047 1.00 87.00 83 GLN A CA 1
ATOM 599 C C . GLN A 1 83 ? -9.940 2.212 -2.654 1.00 87.00 83 GLN A C 1
ATOM 601 O O . GLN A 1 83 ? -11.165 2.185 -2.557 1.00 87.00 83 GLN A O 1
ATOM 606 N N . ALA A 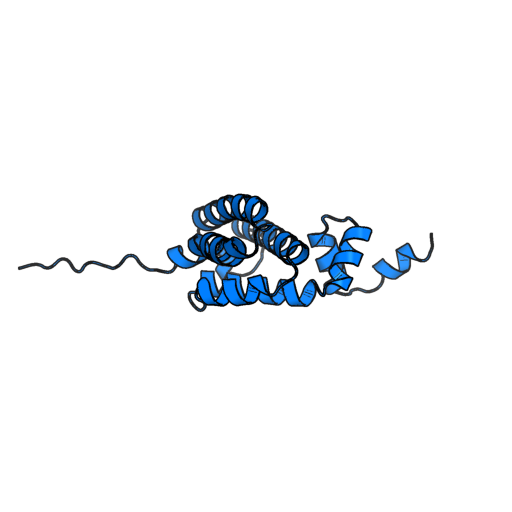1 84 ? -9.144 2.335 -1.592 1.00 87.69 84 ALA A N 1
ATOM 607 C CA . ALA A 1 84 ? -9.625 2.450 -0.220 1.00 87.69 84 ALA A CA 1
ATOM 608 C C . ALA A 1 84 ? -10.497 3.699 -0.022 1.00 87.69 84 ALA A C 1
ATOM 610 O O . ALA A 1 84 ? -11.599 3.597 0.511 1.00 87.69 84 ALA A O 1
ATOM 611 N N . LEU A 1 85 ? -10.065 4.851 -0.543 1.00 85.94 85 LEU A N 1
ATOM 612 C CA . LEU A 1 85 ? -10.834 6.098 -0.498 1.00 85.94 85 LEU A CA 1
ATOM 613 C C . LEU A 1 85 ? -12.158 5.995 -1.270 1.00 85.94 85 LEU A C 1
ATOM 615 O O . LEU A 1 85 ? -13.192 6.437 -0.772 1.00 85.94 85 LEU A O 1
ATOM 619 N N . ARG A 1 86 ? -12.161 5.358 -2.452 1.00 83.69 86 ARG A N 1
ATOM 620 C CA . ARG A 1 86 ? -13.402 5.107 -3.209 1.00 83.69 86 ARG A CA 1
ATOM 621 C C . ARG A 1 86 ? -14.388 4.238 -2.427 1.00 83.69 86 ARG A C 1
ATOM 623 O O . ARG A 1 86 ? -15.576 4.553 -2.387 1.00 83.69 86 ARG A O 1
ATOM 630 N N . ARG A 1 87 ? -13.909 3.185 -1.762 1.00 80.69 87 ARG A N 1
ATOM 631 C CA . ARG A 1 87 ? -14.752 2.319 -0.918 1.00 80.69 87 ARG A CA 1
ATOM 632 C C . ARG A 1 87 ? -15.300 3.068 0.294 1.00 80.69 87 ARG A C 1
ATOM 634 O O . ARG A 1 87 ? -16.496 3.000 0.552 1.00 80.69 87 ARG A O 1
ATOM 641 N N . ALA A 1 88 ? -14.462 3.853 0.972 1.00 78.75 88 ALA A N 1
ATOM 642 C CA . ALA A 1 88 ? -14.884 4.689 2.096 1.00 78.75 88 ALA A CA 1
ATOM 643 C C . ALA A 1 88 ? -15.957 5.726 1.701 1.00 78.75 88 ALA A C 1
ATOM 645 O O . ALA A 1 88 ? -16.786 6.094 2.526 1.00 78.75 88 ALA A O 1
ATOM 646 N N . SER A 1 89 ? -15.994 6.157 0.432 1.00 77.12 89 SER A N 1
ATOM 647 C CA . SER A 1 89 ? -17.061 7.016 -0.110 1.00 77.12 89 SER A CA 1
ATOM 648 C C . SER A 1 89 ? -18.369 6.292 -0.485 1.00 77.12 89 SER A C 1
ATOM 650 O O . SER A 1 89 ? -19.265 6.920 -1.043 1.00 77.12 89 SER A O 1
ATOM 652 N N . GLY A 1 90 ? -18.508 4.995 -0.184 1.00 69.75 90 GLY A N 1
ATOM 653 C CA . GLY A 1 90 ? -19.747 4.231 -0.389 1.00 69.75 90 GLY A CA 1
ATOM 654 C C . GLY A 1 90 ? -19.803 3.393 -1.670 1.00 69.75 90 GLY A C 1
ATOM 655 O O . GLY A 1 90 ? -20.872 2.902 -2.026 1.00 69.75 90 GLY A O 1
ATOM 656 N N . GLN A 1 91 ? -18.678 3.200 -2.368 1.00 66.88 91 GLN A N 1
ATOM 657 C CA . GLN A 1 91 ? -18.610 2.209 -3.448 1.00 66.88 91 GLN A CA 1
ATOM 658 C C . GLN A 1 91 ? -18.443 0.785 -2.879 1.00 66.88 91 GLN A C 1
ATOM 660 O O . GLN A 1 91 ? -17.716 0.611 -1.898 1.00 66.88 91 GLN A O 1
ATOM 665 N N . PRO A 1 92 ? -19.072 -0.244 -3.482 1.00 58.53 92 PRO A N 1
ATOM 666 C CA . PRO A 1 92 ? -18.998 -1.621 -2.988 1.00 58.53 92 PRO A CA 1
ATOM 667 C C . PRO A 1 92 ? -17.549 -2.147 -2.924 1.00 58.53 92 PRO A C 1
ATOM 669 O O . PRO A 1 92 ? -16.753 -1.921 -3.838 1.00 58.53 92 PRO A O 1
ATOM 672 N N . GLY A 1 93 ? -17.198 -2.857 -1.842 1.00 60.78 93 GLY A N 1
ATOM 673 C CA . GLY A 1 93 ? -15.856 -3.409 -1.618 1.00 60.78 93 GLY A CA 1
ATOM 674 C C . GLY A 1 93 ? -15.650 -4.038 -0.231 1.00 60.78 93 GLY A C 1
ATOM 675 O O . GLY A 1 93 ? -16.608 -4.242 0.509 1.00 60.78 93 GLY A O 1
ATOM 676 N N . ASP A 1 94 ? -14.390 -4.352 0.094 1.00 58.81 94 ASP A N 1
ATOM 677 C CA . ASP A 1 94 ? -13.953 -5.014 1.336 1.00 58.81 94 ASP A CA 1
ATOM 678 C C . ASP A 1 94 ? -14.403 -4.258 2.604 1.00 58.81 94 ASP A C 1
ATOM 680 O O . ASP A 1 94 ? -14.129 -3.061 2.764 1.00 58.81 94 ASP A O 1
ATOM 684 N N . THR A 1 95 ? -15.099 -4.960 3.502 1.00 61.97 95 THR A N 1
ATOM 685 C CA . THR A 1 95 ? -15.749 -4.389 4.690 1.00 61.97 95 THR A CA 1
ATOM 686 C C . THR A 1 95 ? -14.749 -3.851 5.704 1.00 61.97 95 THR A C 1
ATOM 688 O O . THR A 1 95 ? -15.051 -2.862 6.366 1.00 61.97 95 THR A O 1
ATOM 691 N N . ALA A 1 96 ? -13.545 -4.427 5.798 1.00 62.59 96 ALA A N 1
ATOM 692 C CA . ALA A 1 96 ? -12.509 -3.949 6.717 1.00 62.59 96 ALA A CA 1
ATOM 693 C C . ALA A 1 96 ? -11.959 -2.575 6.298 1.00 62.59 96 ALA A C 1
ATOM 695 O O . ALA A 1 96 ? -11.725 -1.702 7.133 1.00 62.59 96 ALA A O 1
ATOM 696 N N . VAL A 1 97 ? -11.805 -2.355 4.990 1.00 66.00 97 VAL A N 1
ATOM 697 C CA . VAL A 1 97 ? -11.360 -1.070 4.431 1.00 66.00 97 VAL A CA 1
ATOM 698 C C . VAL A 1 97 ? -12.481 -0.033 4.488 1.00 66.00 97 VAL A C 1
ATOM 700 O O . VAL A 1 97 ? -12.217 1.129 4.780 1.00 66.00 97 VAL A O 1
ATOM 703 N N . ALA A 1 98 ? -13.731 -0.447 4.266 1.00 61.66 98 ALA A N 1
ATOM 704 C CA . ALA A 1 98 ? -14.898 0.417 4.443 1.00 61.66 98 ALA A CA 1
ATOM 705 C C . ALA A 1 98 ? -15.125 0.814 5.917 1.00 61.66 98 ALA A C 1
ATOM 707 O O . ALA A 1 98 ? -15.594 1.916 6.187 1.00 61.66 98 ALA A O 1
ATOM 708 N N . ALA A 1 99 ? -14.766 -0.059 6.865 1.00 63.97 99 ALA A N 1
ATOM 709 C CA . ALA A 1 99 ? -14.823 0.208 8.302 1.00 63.97 99 ALA A CA 1
ATOM 710 C C . ALA A 1 99 ? -13.636 1.042 8.818 1.00 63.97 99 ALA A C 1
ATOM 712 O O . ALA A 1 99 ? -13.686 1.558 9.938 1.00 63.97 99 ALA A O 1
ATOM 713 N N . ALA A 1 100 ? -12.565 1.194 8.032 1.00 66.50 100 ALA A N 1
ATOM 714 C CA . ALA A 1 100 ? -11.450 2.052 8.403 1.00 66.50 100 ALA A CA 1
ATOM 715 C C . ALA A 1 100 ? -11.920 3.515 8.481 1.00 66.50 100 ALA A C 1
ATOM 717 O O . ALA A 1 100 ? -12.455 4.068 7.520 1.00 66.50 100 ALA A O 1
ATOM 718 N N . ALA A 1 101 ? -11.694 4.166 9.626 1.00 70.94 101 ALA A N 1
ATOM 719 C CA . ALA A 1 101 ? -12.062 5.567 9.809 1.00 70.94 101 ALA A CA 1
ATOM 720 C C . ALA A 1 101 ? -11.375 6.458 8.746 1.00 70.94 101 ALA A C 1
ATOM 722 O O . ALA A 1 101 ? -10.158 6.333 8.565 1.00 70.94 101 ALA A O 1
ATOM 723 N N . PRO A 1 102 ? -12.086 7.411 8.106 1.00 77.94 102 PRO A N 1
ATOM 724 C CA . PRO A 1 102 ? -11.517 8.303 7.088 1.00 77.94 102 PRO A CA 1
ATOM 725 C C . PRO A 1 102 ? -10.226 9.015 7.524 1.00 77.94 102 PRO A C 1
ATOM 727 O O . PRO A 1 102 ? -9.319 9.205 6.718 1.00 77.94 102 PRO A O 1
ATOM 730 N N . ALA A 1 103 ? -10.097 9.331 8.816 1.00 83.81 103 ALA A N 1
ATOM 731 C CA . ALA A 1 103 ? -8.896 9.933 9.392 1.00 83.81 103 ALA A CA 1
ATOM 732 C C . ALA A 1 103 ? -7.643 9.038 9.279 1.00 83.81 103 ALA A C 1
ATOM 734 O O . ALA A 1 103 ? -6.549 9.543 9.039 1.00 83.81 103 ALA A O 1
ATOM 735 N N . ARG A 1 104 ? -7.782 7.707 9.397 1.00 88.00 104 ARG A N 1
ATOM 736 C CA . ARG A 1 104 ? -6.653 6.763 9.264 1.00 88.00 104 ARG A CA 1
ATOM 737 C C . ARG A 1 104 ? -6.153 6.697 7.825 1.00 88.00 104 ARG A C 1
ATOM 739 O O . ARG A 1 104 ? -4.947 6.686 7.601 1.00 88.00 104 ARG A O 1
ATOM 746 N N . LEU A 1 105 ? -7.073 6.696 6.857 1.00 89.06 105 LEU A N 1
ATOM 747 C CA . LEU A 1 105 ? -6.732 6.726 5.432 1.00 89.06 105 LEU A CA 1
ATOM 748 C C . LEU A 1 105 ? -6.073 8.056 5.037 1.00 89.06 105 LEU A C 1
ATOM 750 O O . LEU A 1 105 ? -5.129 8.057 4.253 1.00 89.06 105 LEU A O 1
ATOM 754 N N . GLN A 1 106 ? -6.521 9.179 5.610 1.00 88.81 106 GLN A N 1
ATOM 755 C CA . GLN A 1 106 ? -5.886 10.486 5.408 1.00 88.81 106 GLN A CA 1
ATOM 756 C C . GLN A 1 106 ? -4.472 10.547 6.000 1.00 88.81 106 GLN A C 1
ATOM 758 O O . GLN A 1 106 ? -3.554 10.999 5.322 1.00 88.81 106 GLN A O 1
ATOM 763 N N . ALA A 1 107 ? -4.274 10.055 7.225 1.00 90.94 107 ALA A N 1
ATOM 764 C CA . ALA A 1 107 ? -2.948 9.989 7.840 1.00 90.94 107 ALA A CA 1
ATOM 765 C C . ALA A 1 107 ? -1.995 9.071 7.052 1.00 90.94 107 ALA A C 1
ATOM 767 O O . ALA A 1 107 ? -0.845 9.429 6.816 1.00 90.94 107 ALA A O 1
ATOM 768 N N . PHE A 1 108 ? -2.488 7.927 6.564 1.00 92.94 108 PHE A N 1
ATOM 769 C CA . PHE A 1 108 ? -1.721 7.069 5.660 1.00 92.94 108 PHE A CA 1
ATOM 770 C C . PHE A 1 108 ? -1.330 7.794 4.365 1.00 92.94 108 PHE A C 1
ATOM 772 O O . PHE A 1 108 ? -0.196 7.670 3.917 1.00 92.94 108 PHE A O 1
ATOM 779 N N . ALA A 1 109 ? -2.240 8.574 3.771 1.00 91.69 109 ALA A N 1
ATOM 780 C CA . ALA A 1 109 ? -1.945 9.353 2.569 1.00 91.69 109 ALA A CA 1
ATOM 781 C C . ALA A 1 109 ? -0.806 10.363 2.793 1.00 91.69 109 ALA A C 1
ATOM 783 O O . ALA A 1 109 ? 0.083 10.478 1.954 1.00 91.69 109 ALA A O 1
ATOM 784 N N . GLN A 1 110 ? -0.800 11.044 3.943 1.00 90.81 110 GLN A N 1
ATOM 785 C CA . GLN A 1 110 ? 0.258 11.993 4.304 1.00 90.81 110 GLN A CA 1
ATOM 786 C C . GLN A 1 110 ? 1.621 11.308 4.460 1.00 90.81 110 GLN A C 1
ATOM 788 O O . GLN A 1 110 ? 2.625 11.794 3.937 1.00 90.81 110 GLN A O 1
ATOM 793 N N . GLU A 1 111 ? 1.666 10.163 5.144 1.00 93.12 111 GLU A N 1
ATOM 794 C CA . GLU A 1 111 ? 2.911 9.406 5.289 1.00 93.12 111 GLU A CA 1
ATOM 795 C C . GLU A 1 111 ? 3.351 8.767 3.961 1.00 93.12 111 GLU A C 1
ATOM 797 O O . GLU A 1 111 ? 4.551 8.605 3.740 1.00 93.12 111 GLU A O 1
ATOM 802 N N . LEU A 1 112 ? 2.425 8.447 3.044 1.00 93.38 112 LEU A N 1
ATOM 803 C CA . LEU A 1 112 ? 2.762 7.903 1.723 1.00 93.38 112 LEU A CA 1
ATOM 804 C C . LEU A 1 112 ? 3.559 8.919 0.908 1.00 93.38 112 LEU A C 1
ATOM 806 O O . LEU A 1 112 ? 4.607 8.578 0.365 1.00 93.38 112 LEU A O 1
ATOM 810 N N . ASP A 1 113 ? 3.129 10.180 0.897 1.00 88.31 113 ASP A N 1
ATOM 811 C CA . ASP A 1 113 ? 3.875 11.255 0.240 1.00 88.31 113 ASP A CA 1
ATOM 812 C C . ASP A 1 113 ? 5.281 11.422 0.834 1.00 88.31 113 ASP A C 1
ATOM 814 O O . ASP A 1 113 ? 6.246 11.674 0.106 1.00 88.31 113 ASP A O 1
ATOM 818 N N . GLN A 1 114 ? 5.426 11.261 2.153 1.00 86.88 114 GLN A N 1
ATOM 819 C CA . GLN A 1 114 ? 6.734 11.313 2.806 1.00 86.88 114 GLN A CA 1
ATOM 820 C C . GLN A 1 114 ? 7.599 10.092 2.465 1.00 86.88 114 GLN A C 1
ATOM 822 O O . GLN A 1 114 ? 8.789 10.251 2.189 1.00 86.88 114 GLN A O 1
ATOM 827 N N . PHE A 1 115 ? 7.021 8.892 2.438 1.00 90.38 115 PHE A N 1
ATOM 828 C CA . PHE A 1 115 ? 7.706 7.665 2.038 1.00 90.38 115 PHE A CA 1
ATOM 829 C C . PHE A 1 115 ? 8.279 7.782 0.621 1.00 90.38 115 PHE A C 1
ATOM 831 O O . PHE A 1 115 ? 9.450 7.472 0.409 1.00 90.38 115 PHE A O 1
ATOM 838 N N . LEU A 1 116 ? 7.504 8.305 -0.330 1.00 87.81 116 LEU A N 1
ATOM 839 C CA . LEU A 1 116 ? 7.932 8.439 -1.727 1.00 87.81 116 LEU A CA 1
ATOM 840 C C . LEU A 1 116 ? 9.120 9.386 -1.909 1.00 87.81 116 LEU A C 1
ATOM 842 O O . LEU A 1 116 ? 9.889 9.218 -2.851 1.00 87.81 116 LEU A O 1
ATOM 846 N N . ARG A 1 117 ? 9.301 10.348 -0.996 1.00 84.88 117 ARG A N 1
ATOM 847 C CA . ARG A 1 117 ? 10.478 11.232 -0.962 1.00 84.88 117 ARG A CA 1
ATOM 848 C C . ARG A 1 117 ? 11.705 10.575 -0.328 1.00 84.88 117 ARG A C 1
ATOM 850 O O . ARG A 1 117 ? 12.816 11.023 -0.567 1.00 84.88 117 ARG A O 1
ATOM 857 N N . LEU A 1 118 ? 11.510 9.565 0.520 1.00 82.88 118 LEU A N 1
ATOM 858 C CA . LEU A 1 118 ? 12.572 8.932 1.312 1.00 82.88 118 LEU A CA 1
ATOM 859 C C . LEU A 1 118 ? 12.987 7.552 0.786 1.00 82.88 118 LEU A C 1
ATOM 861 O O . LEU A 1 118 ? 14.017 7.030 1.210 1.00 82.88 118 LEU A O 1
ATOM 865 N N . GLN A 1 119 ? 12.212 6.956 -0.125 1.00 77.06 119 GLN A N 1
ATOM 866 C CA . GLN A 1 119 ? 12.429 5.595 -0.630 1.00 77.06 119 GLN A CA 1
ATOM 867 C C . GLN A 1 119 ? 13.769 5.394 -1.357 1.00 77.06 119 GLN A C 1
ATOM 869 O O . GLN A 1 119 ? 14.223 4.257 -1.472 1.00 77.06 119 GLN A O 1
ATOM 874 N N . GLU A 1 120 ? 14.418 6.474 -1.802 1.00 74.06 120 GLU A N 1
ATOM 875 C CA . GLU A 1 120 ? 15.741 6.445 -2.441 1.00 74.06 120 GLU A CA 1
ATOM 876 C C . GLU A 1 120 ? 16.871 6.099 -1.452 1.00 74.06 120 GLU A C 1
ATOM 878 O O . GLU A 1 120 ? 17.951 5.670 -1.858 1.00 74.06 120 GLU A O 1
ATOM 883 N N . HIS A 1 121 ? 16.626 6.225 -0.141 1.00 77.38 121 HIS A N 1
ATOM 884 C CA . HIS A 1 121 ? 17.602 5.906 0.897 1.00 77.38 121 HIS A CA 1
ATOM 885 C C . HIS A 1 121 ? 17.374 4.494 1.475 1.00 77.38 121 HIS A C 1
ATOM 887 O O . HIS A 1 121 ? 16.439 4.290 2.257 1.00 77.38 121 HIS A O 1
ATOM 893 N N . PRO A 1 122 ? 18.256 3.511 1.199 1.00 67.88 122 PRO A N 1
ATOM 894 C CA . PRO A 1 122 ? 18.039 2.115 1.593 1.00 67.88 122 PRO A CA 1
ATOM 895 C C . PRO A 1 122 ? 17.971 1.915 3.114 1.00 67.88 122 PRO A C 1
ATOM 897 O O . PRO A 1 122 ? 17.161 1.127 3.592 1.00 67.88 122 PRO A O 1
ATOM 900 N N . LEU A 1 123 ? 18.758 2.674 3.885 1.00 70.50 123 LEU A N 1
ATOM 901 C CA . LEU A 1 123 ? 18.755 2.620 5.354 1.00 70.50 123 LEU A CA 1
ATOM 902 C C . LEU A 1 123 ? 17.497 3.240 5.981 1.00 70.50 123 LEU A C 1
ATOM 904 O O . LEU A 1 123 ? 17.152 2.917 7.113 1.00 70.50 123 LEU A O 1
ATOM 908 N N . ALA A 1 124 ? 16.803 4.121 5.256 1.00 82.12 124 ALA A N 1
ATOM 909 C CA . ALA A 1 124 ? 15.594 4.783 5.738 1.00 82.12 124 ALA A CA 1
ATOM 910 C C . ALA A 1 124 ? 14.311 4.067 5.297 1.00 82.12 124 ALA A C 1
ATOM 912 O O . ALA A 1 124 ? 13.253 4.325 5.864 1.00 82.12 124 ALA A O 1
ATOM 913 N N . ARG A 1 125 ? 14.383 3.171 4.304 1.00 84.88 125 ARG A N 1
ATOM 914 C CA . ARG A 1 125 ? 13.204 2.588 3.651 1.00 84.88 125 ARG A CA 1
ATOM 915 C C . ARG A 1 125 ? 12.354 1.733 4.590 1.00 84.88 125 ARG A C 1
ATOM 917 O O . ARG A 1 125 ? 11.140 1.898 4.600 1.00 84.88 125 ARG A O 1
ATOM 924 N N . GLU A 1 126 ? 12.962 0.863 5.399 1.00 90.12 126 GLU A N 1
ATOM 925 C CA . GLU A 1 126 ? 12.206 0.050 6.368 1.00 90.12 126 GLU A CA 1
ATOM 926 C C . GLU A 1 126 ? 11.516 0.941 7.411 1.00 90.12 126 GLU A C 1
ATOM 928 O O . GLU A 1 126 ? 10.325 0.787 7.669 1.00 90.12 126 GLU A O 1
ATOM 933 N N . LEU A 1 127 ? 12.238 1.923 7.959 1.00 88.62 127 LEU A N 1
ATOM 934 C CA . LEU A 1 127 ? 11.686 2.863 8.933 1.00 88.62 127 LEU A CA 1
ATOM 935 C C . LEU A 1 127 ? 10.562 3.717 8.325 1.00 88.62 127 LEU A C 1
ATOM 937 O O . LEU A 1 127 ? 9.540 3.945 8.967 1.00 88.62 127 LEU A O 1
ATOM 941 N N . ALA A 1 128 ? 10.725 4.165 7.080 1.00 91.00 128 ALA A N 1
ATOM 942 C CA . ALA A 1 128 ? 9.707 4.914 6.354 1.00 91.00 128 ALA A CA 1
ATOM 943 C C . ALA A 1 128 ? 8.454 4.061 6.093 1.00 91.00 128 ALA A C 1
ATOM 945 O O . ALA A 1 128 ? 7.345 4.564 6.239 1.00 91.00 128 ALA A O 1
ATOM 946 N N . LEU A 1 129 ? 8.611 2.767 5.790 1.00 93.19 129 LEU A N 1
ATOM 947 C CA . LEU A 1 129 ? 7.491 1.829 5.665 1.00 93.19 129 LEU A CA 1
ATOM 948 C C . LEU A 1 129 ? 6.778 1.605 7.004 1.00 93.19 129 LEU A C 1
ATOM 950 O O . LEU A 1 129 ? 5.553 1.639 7.055 1.00 93.19 129 LEU A O 1
ATOM 954 N N . GLN A 1 130 ? 7.516 1.434 8.102 1.00 91.94 130 GLN A N 1
ATOM 955 C CA . GLN A 1 130 ? 6.912 1.307 9.434 1.00 91.94 130 GLN A CA 1
ATOM 956 C C . GLN A 1 130 ? 6.083 2.545 9.795 1.00 91.94 130 GLN A C 1
ATOM 958 O O . GLN A 1 130 ? 4.949 2.418 10.256 1.00 91.94 130 GLN A O 1
ATOM 963 N N . ARG A 1 131 ? 6.628 3.741 9.539 1.00 91.81 131 ARG A N 1
ATOM 964 C CA . ARG A 1 131 ? 5.921 5.012 9.741 1.00 91.81 131 ARG A CA 1
ATOM 965 C C . ARG A 1 131 ? 4.683 5.128 8.856 1.00 91.81 131 ARG A C 1
ATOM 967 O O . ARG A 1 131 ? 3.623 5.476 9.364 1.00 91.81 131 ARG A O 1
ATOM 974 N N . LEU A 1 132 ? 4.792 4.742 7.585 1.00 94.38 132 LEU A N 1
ATOM 975 C CA . LEU A 1 132 ? 3.672 4.682 6.647 1.00 94.38 132 LEU A CA 1
ATOM 976 C C . LEU A 1 132 ? 2.542 3.775 7.144 1.00 94.38 132 LEU A C 1
ATOM 978 O O . LEU A 1 132 ? 1.371 4.124 7.038 1.00 94.38 132 LEU A O 1
ATOM 982 N N . PHE A 1 133 ? 2.876 2.612 7.694 1.00 94.19 133 PHE A N 1
ATOM 983 C CA . PHE A 1 133 ? 1.896 1.620 8.137 1.00 94.19 133 PHE A CA 1
ATOM 984 C C . PHE A 1 133 ? 1.285 1.924 9.506 1.00 94.19 133 PHE A C 1
ATOM 986 O O . PHE A 1 133 ? 0.184 1.455 9.807 1.00 94.19 133 PHE A O 1
ATOM 993 N N . TYR A 1 134 ? 1.953 2.737 10.322 1.00 91.44 134 TYR A N 1
ATOM 994 C CA . TYR A 1 134 ? 1.533 3.030 11.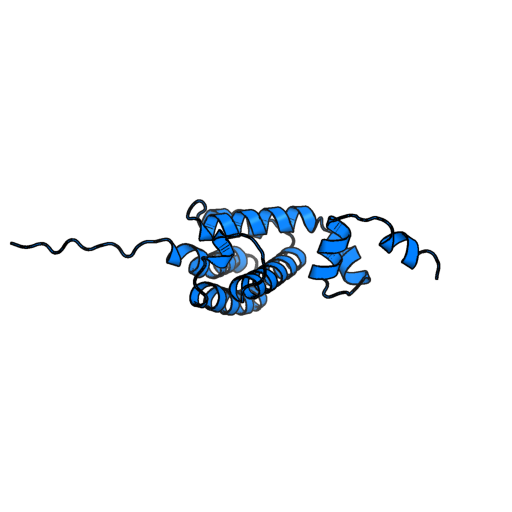687 1.00 91.44 134 TYR A CA 1
ATOM 995 C C . TYR A 1 134 ? 0.096 3.579 11.812 1.00 91.44 134 TYR A C 1
ATOM 997 O O . TYR A 1 134 ? -0.655 3.035 12.625 1.00 91.44 134 TYR A O 1
ATOM 1005 N N . PRO A 1 135 ? -0.376 4.555 11.007 1.00 89.88 135 PRO A N 1
ATOM 1006 C CA . PRO A 1 135 ? -1.754 5.054 11.097 1.00 89.88 135 PRO A CA 1
ATOM 1007 C C . PRO A 1 135 ? -2.820 3.978 10.836 1.00 89.88 135 PRO A C 1
ATOM 1009 O O . PRO A 1 135 ? -3.915 3.997 11.412 1.00 89.88 135 PRO A O 1
ATOM 1012 N N . LEU A 1 136 ? -2.497 3.007 9.978 1.00 89.56 136 LEU A N 1
ATOM 1013 C CA . LEU A 1 136 ? -3.373 1.879 9.673 1.00 89.56 136 LEU A CA 1
ATOM 1014 C C . LEU A 1 136 ? -3.325 0.784 10.728 1.00 89.56 136 LEU A C 1
ATOM 1016 O O . LEU A 1 136 ? -4.196 -0.069 10.701 1.00 89.56 136 LEU A O 1
ATOM 1020 N N . TRP A 1 137 ? -2.389 0.802 11.669 1.00 90.06 137 TRP A N 1
ATOM 1021 C CA . TRP A 1 137 ? -2.335 -0.158 12.772 1.00 90.06 137 TRP A CA 1
ATOM 1022 C C . TRP A 1 137 ? -2.807 0.452 14.097 1.00 90.06 137 TRP A C 1
ATOM 1024 O O . TRP A 1 137 ? -3.609 -0.149 14.805 1.00 90.06 137 TRP A O 1
ATOM 1034 N N . ALA A 1 138 ? -2.402 1.688 14.399 1.00 84.62 138 ALA A N 1
ATOM 1035 C CA . ALA A 1 138 ? -2.703 2.373 15.660 1.00 84.62 138 ALA A CA 1
ATOM 1036 C C . ALA A 1 138 ? -4.207 2.586 15.903 1.00 84.62 138 ALA A C 1
ATOM 1038 O O . ALA A 1 138 ? -4.656 2.667 17.040 1.00 84.62 138 ALA A O 1
ATOM 1039 N N . GLY A 1 139 ? -5.030 2.634 14.855 1.00 71.62 139 GLY A N 1
ATOM 1040 C CA . GLY A 1 139 ? -6.482 2.691 15.044 1.00 71.62 139 GLY A CA 1
ATOM 1041 C C . GLY A 1 139 ? -7.126 1.366 15.479 1.00 71.62 139 GLY A C 1
ATOM 1042 O O . GLY A 1 139 ? -8.329 1.358 15.717 1.00 71.62 139 GLY A O 1
ATOM 1043 N N . ASN A 1 140 ? -6.367 0.266 15.567 1.00 66.38 140 ASN A N 1
ATOM 1044 C CA . ASN A 1 140 ? -6.822 -1.013 16.127 1.00 66.38 140 ASN A CA 1
ATOM 1045 C C . ASN A 1 140 ? -6.396 -1.220 17.576 1.00 66.38 140 ASN A C 1
ATOM 1047 O O . ASN A 1 140 ? -6.968 -2.065 18.263 1.00 66.38 140 ASN A O 1
ATOM 1051 N N . THR A 1 141 ? -5.417 -0.458 18.062 1.00 59.41 141 THR A N 1
ATOM 1052 C CA . THR A 1 141 ? -5.132 -0.436 19.490 1.00 59.41 141 THR A CA 1
ATOM 1053 C C . THR A 1 141 ? -6.267 0.325 20.157 1.00 59.41 141 THR A C 1
ATOM 1055 O O . THR A 1 141 ? -6.316 1.553 20.107 1.00 59.41 141 THR A O 1
ATOM 1058 N N . THR A 1 142 ? -7.217 -0.401 20.751 1.00 50.91 142 THR A N 1
ATOM 1059 C CA . THR A 1 142 ? -8.132 0.177 21.739 1.00 50.91 142 THR A CA 1
ATOM 1060 C C . THR A 1 142 ? -7.305 1.025 22.703 1.00 50.91 142 THR A C 1
ATOM 1062 O O . THR A 1 142 ? -6.265 0.530 23.159 1.00 50.91 142 THR A O 1
ATOM 1065 N N . PRO A 1 143 ? -7.711 2.272 23.017 1.00 46.41 143 PRO A N 1
ATOM 1066 C CA . PRO A 1 143 ? -7.019 3.039 24.037 1.00 46.41 143 PRO A CA 1
ATOM 1067 C C . PRO A 1 143 ? -6.959 2.167 25.286 1.00 46.41 143 PRO A C 1
ATOM 1069 O O . PRO A 1 143 ? -7.961 1.559 25.665 1.00 46.41 143 PRO A O 1
ATOM 1072 N N . PHE A 1 144 ? -5.766 2.044 25.864 1.00 43.84 144 PHE A N 1
ATOM 1073 C CA . PHE A 1 144 ? -5.565 1.375 27.139 1.00 43.84 144 PHE A CA 1
ATOM 1074 C C . PHE A 1 144 ? -6.601 1.945 28.109 1.00 43.84 144 PHE A C 1
ATOM 1076 O O . PHE A 1 144 ? -6.520 3.110 28.499 1.00 43.84 144 PHE A O 1
ATOM 1083 N N . SER A 1 145 ? -7.633 1.156 28.409 1.00 40.88 145 SER A N 1
ATOM 1084 C CA . SER A 1 145 ? -8.690 1.554 29.323 1.00 40.88 145 SER A CA 1
ATOM 1085 C C . SER A 1 145 ? -8.053 1.530 30.704 1.00 40.88 145 SER A C 1
ATOM 1087 O O . SER A 1 145 ? -8.035 0.495 31.367 1.00 40.88 145 SER A O 1
ATOM 1089 N N . ALA A 1 146 ? -7.449 2.652 31.099 1.00 42.34 146 ALA A N 1
ATOM 1090 C CA . ALA A 1 146 ? -7.028 2.879 32.466 1.00 42.34 146 ALA A CA 1
ATOM 1091 C C . ALA A 1 146 ? -8.284 2.708 33.323 1.00 42.34 146 ALA A C 1
ATOM 1093 O O . ALA A 1 146 ? -9.205 3.524 33.287 1.00 42.34 146 ALA A O 1
ATOM 1094 N N . LYS A 1 147 ? -8.368 1.560 33.994 1.00 39.56 147 LYS A N 1
ATOM 1095 C CA . LYS A 1 147 ? -9.397 1.262 34.982 1.00 39.56 147 LYS A CA 1
ATOM 1096 C C . LYS A 1 147 ? -9.405 2.447 35.958 1.00 39.56 147 LYS A C 1
ATOM 1098 O O . LYS A 1 147 ? -8.326 2.785 36.445 1.00 39.56 147 LYS A O 1
ATOM 1103 N N . PRO A 1 148 ? -10.544 3.103 36.234 1.00 47.06 148 PRO A N 1
ATOM 1104 C CA . PRO A 1 148 ? -10.578 4.070 37.314 1.00 47.06 148 PRO A CA 1
ATOM 1105 C C . PRO A 1 148 ? -10.347 3.278 38.599 1.00 47.06 148 PRO A C 1
ATOM 1107 O O . PRO A 1 148 ? -11.182 2.468 39.004 1.00 47.06 148 PRO A O 1
ATOM 1110 N N . GLU A 1 149 ? -9.166 3.438 39.184 1.00 45.78 149 GLU A N 1
ATOM 1111 C CA . GLU A 1 149 ? -8.868 2.940 40.516 1.00 45.78 149 GLU A CA 1
ATOM 1112 C C . GLU A 1 149 ? -9.709 3.787 41.478 1.00 45.78 149 GLU A C 1
ATOM 1114 O O . GLU A 1 149 ? -9.375 4.922 41.803 1.00 45.78 149 GLU A O 1
ATOM 1119 N N . GLN A 1 150 ? -10.897 3.283 41.814 1.00 51.28 150 GLN A N 1
ATOM 1120 C CA . GLN A 1 150 ? -11.660 3.777 42.949 1.00 51.28 150 GLN A CA 1
ATOM 1121 C C . GLN A 1 150 ? -11.094 3.109 44.200 1.00 51.28 150 GLN A C 1
ATOM 1123 O O . GLN A 1 150 ? -11.283 1.906 44.397 1.00 51.28 150 GLN A O 1
ATOM 1128 N N . SER A 1 151 ? -10.407 3.881 45.035 1.00 53.38 151 SER A N 1
ATOM 1129 C CA . SER A 1 151 ? -10.247 3.639 46.473 1.00 53.38 151 SER A CA 1
ATOM 1130 C C . SER A 1 151 ? -10.007 4.964 47.178 1.00 53.38 151 SER A C 1
ATOM 1132 O O . SER A 1 151 ? -9.168 5.745 46.680 1.00 53.38 151 SER A O 1
#

Radius of gyration: 17.89 Å; chains: 1; bounding box: 38×24×82 Å